Protein AF-A0A1M3LT34-F1 (afdb_monomer_lite)

Structure (mmCIF, N/CA/C/O backbone):
data_AF-A0A1M3LT34-F1
#
_entry.id   AF-A0A1M3LT34-F1
#
loop_
_atom_site.group_PDB
_atom_site.id
_atom_site.type_symbol
_atom_site.label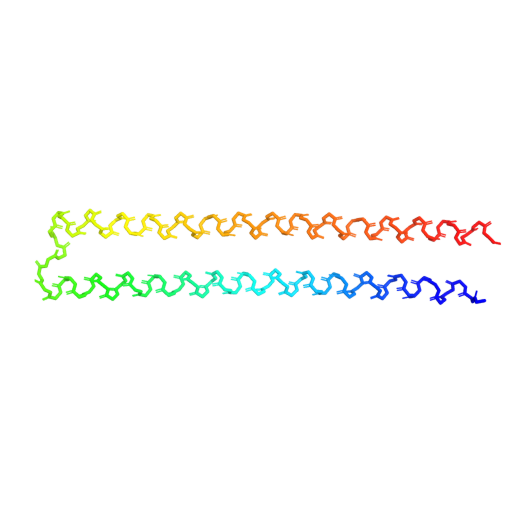_atom_id
_atom_site.label_alt_id
_atom_site.label_comp_id
_atom_site.label_asym_id
_atom_site.label_entity_id
_atom_site.label_seq_id
_atom_site.pdbx_PDB_ins_code
_atom_site.Cartn_x
_atom_site.Cartn_y
_atom_site.Cartn_z
_atom_site.occupancy
_atom_site.B_iso_or_equiv
_atom_site.auth_seq_id
_atom_site.auth_comp_id
_atom_site.auth_asym_id
_atom_site.auth_atom_id
_atom_site.pdbx_PDB_model_num
ATOM 1 N N . MET A 1 1 ? 30.121 -14.281 -30.689 1.00 49.56 1 MET A N 1
ATOM 2 C CA . MET A 1 1 ? 28.805 -14.198 -30.025 1.00 49.56 1 MET A CA 1
ATOM 3 C C . MET A 1 1 ? 28.111 -13.001 -30.629 1.00 49.56 1 MET A C 1
ATOM 5 O O . MET A 1 1 ? 28.736 -11.958 -30.667 1.00 49.56 1 MET A O 1
ATOM 9 N N . THR A 1 2 ? 26.933 -13.189 -31.213 1.00 56.34 2 THR A N 1
ATOM 10 C CA . THR A 1 2 ? 26.205 -12.152 -31.957 1.00 56.34 2 THR A CA 1
ATOM 11 C C . THR A 1 2 ? 25.593 -11.129 -31.007 1.00 56.34 2 THR A C 1
ATOM 13 O O . THR A 1 2 ? 25.025 -11.510 -29.986 1.00 56.34 2 THR A O 1
ATOM 16 N N . ASP A 1 3 ? 25.692 -9.856 -31.366 1.00 60.56 3 ASP A N 1
ATOM 17 C CA . ASP A 1 3 ? 25.226 -8.701 -30.591 1.00 60.56 3 ASP A CA 1
ATOM 18 C C . ASP A 1 3 ? 23.726 -8.719 -30.248 1.00 60.56 3 ASP A C 1
ATOM 20 O O . ASP A 1 3 ? 23.302 -8.218 -29.208 1.00 60.56 3 ASP A O 1
ATOM 24 N N . ASP A 1 4 ? 22.919 -9.408 -31.055 1.00 62.44 4 ASP A N 1
ATOM 25 C CA . ASP A 1 4 ? 21.504 -9.644 -30.750 1.00 62.44 4 ASP A CA 1
ATOM 26 C C . ASP A 1 4 ? 21.308 -10.500 -29.487 1.00 62.44 4 ASP A C 1
ATOM 28 O O . ASP A 1 4 ? 20.341 -10.321 -28.748 1.00 62.44 4 ASP A O 1
ATOM 32 N N . ALA A 1 5 ? 22.236 -11.418 -29.193 1.00 69.44 5 ALA A N 1
ATOM 33 C CA . ALA A 1 5 ? 22.154 -12.268 -28.007 1.00 69.44 5 ALA A CA 1
ATOM 34 C C . ALA A 1 5 ? 22.509 -11.504 -26.722 1.00 69.44 5 ALA A C 1
ATOM 36 O O . ALA A 1 5 ? 22.018 -11.858 -25.650 1.00 69.44 5 ALA A O 1
ATOM 37 N N . SER A 1 6 ? 23.344 -10.462 -26.809 1.00 82.12 6 SER A N 1
ATOM 38 C CA . SER A 1 6 ? 23.704 -9.627 -25.659 1.00 82.12 6 SER A CA 1
ATOM 39 C C . SER A 1 6 ? 22.633 -8.576 -25.357 1.00 82.12 6 SER A C 1
ATOM 41 O O . SER A 1 6 ? 22.320 -8.381 -24.183 1.00 82.12 6 SER A O 1
ATOM 43 N N . LEU A 1 7 ? 21.994 -7.985 -26.378 1.00 86.44 7 LEU A N 1
ATOM 44 C CA . LEU A 1 7 ? 20.837 -7.101 -26.183 1.00 86.44 7 LEU A CA 1
ATOM 45 C C . LEU A 1 7 ? 19.633 -7.859 -25.607 1.00 86.44 7 LEU A C 1
ATOM 47 O O . LEU A 1 7 ? 19.062 -7.429 -24.608 1.00 86.44 7 LEU A O 1
ATOM 51 N N . ALA A 1 8 ? 19.291 -9.019 -26.175 1.00 87.06 8 ALA A N 1
ATOM 52 C CA . ALA A 1 8 ? 18.181 -9.830 -25.674 1.00 87.06 8 ALA A CA 1
ATOM 53 C C . ALA A 1 8 ? 18.401 -10.283 -24.219 1.00 87.06 8 ALA A C 1
ATOM 55 O O . ALA A 1 8 ? 17.455 -10.367 -23.438 1.00 87.06 8 ALA A O 1
ATOM 56 N N . HIS A 1 9 ? 19.652 -10.553 -23.830 1.00 88.94 9 HIS A N 1
ATOM 57 C CA . HIS A 1 9 ? 19.984 -10.891 -22.448 1.00 88.94 9 HIS A CA 1
ATOM 58 C C . HIS A 1 9 ? 19.820 -9.696 -21.497 1.00 88.94 9 HIS A C 1
ATOM 60 O O . HIS A 1 9 ? 19.313 -9.865 -20.387 1.00 88.94 9 HIS A O 1
ATOM 66 N N . LEU A 1 10 ? 20.215 -8.495 -21.935 1.00 88.75 10 LEU A N 1
ATOM 67 C CA . LEU A 1 10 ? 20.009 -7.261 -21.180 1.00 88.75 10 LEU A CA 1
ATOM 68 C C . LEU A 1 10 ? 18.515 -6.995 -20.952 1.00 88.75 10 LEU A C 1
ATOM 70 O O . LEU A 1 10 ? 18.105 -6.807 -19.808 1.00 88.75 10 LEU A O 1
ATOM 74 N N . GLU A 1 11 ? 17.708 -7.036 -22.013 1.00 91.12 11 GLU A N 1
ATOM 75 C CA . GLU A 1 11 ? 16.261 -6.799 -21.937 1.00 91.12 11 GLU A CA 1
ATOM 76 C C . GLU A 1 11 ? 15.574 -7.845 -21.042 1.00 91.12 11 GLU A C 1
ATOM 78 O O . GLU A 1 11 ? 14.825 -7.485 -20.138 1.00 91.12 11 GLU A O 1
ATOM 83 N N . ALA A 1 12 ? 15.920 -9.130 -21.178 1.00 92.50 12 ALA A N 1
ATOM 84 C CA . ALA A 1 12 ? 15.361 -10.189 -20.334 1.00 92.50 12 ALA A CA 1
ATOM 85 C C . ALA A 1 12 ? 15.690 -10.016 -18.836 1.00 92.50 12 ALA A C 1
ATOM 87 O O . ALA A 1 12 ? 14.849 -10.297 -17.972 1.00 92.50 12 ALA A O 1
ATOM 88 N N . ARG A 1 13 ? 16.904 -9.545 -18.507 1.00 92.50 13 ARG A N 1
ATOM 89 C CA . ARG A 1 13 ? 17.284 -9.213 -17.123 1.00 92.50 13 ARG A CA 1
ATOM 90 C C . ARG A 1 13 ? 16.435 -8.056 -16.599 1.00 92.50 13 ARG A C 1
ATOM 92 O O . ARG A 1 13 ? 15.846 -8.173 -15.526 1.00 92.50 13 ARG A O 1
ATOM 99 N N . GLN A 1 14 ? 16.349 -6.972 -17.368 1.00 92.88 14 GLN A N 1
ATOM 100 C CA . GLN A 1 14 ? 15.591 -5.776 -17.002 1.00 92.88 14 GLN A CA 1
ATOM 101 C C . GLN A 1 14 ? 14.096 -6.077 -16.821 1.00 92.88 14 GLN A C 1
ATOM 103 O O . GLN A 1 14 ? 13.488 -5.585 -15.870 1.00 92.88 14 GLN A O 1
ATOM 108 N N . ASP A 1 15 ? 13.513 -6.917 -17.677 1.00 93.94 15 ASP A N 1
ATOM 109 C CA . ASP A 1 15 ? 12.119 -7.356 -17.572 1.00 93.94 15 ASP A CA 1
ATOM 110 C C . ASP A 1 15 ? 11.874 -8.176 -16.306 1.00 93.94 15 ASP A C 1
ATOM 112 O O . ASP A 1 15 ? 10.877 -7.968 -15.613 1.00 93.94 15 ASP A O 1
ATOM 116 N N . THR A 1 16 ? 12.804 -9.068 -15.957 1.00 94.12 16 THR A N 1
ATOM 117 C CA . THR A 1 16 ? 12.714 -9.864 -14.726 1.00 94.12 16 THR A CA 1
ATOM 118 C C . THR A 1 16 ? 12.764 -8.971 -13.485 1.00 94.12 16 THR A C 1
ATOM 120 O O . THR A 1 16 ? 11.943 -9.124 -12.580 1.00 94.12 16 THR A O 1
ATOM 123 N N . GLU A 1 17 ? 13.687 -8.008 -13.448 1.00 91.88 17 GLU A N 1
ATOM 124 C CA . GLU A 1 17 ? 13.823 -7.053 -12.341 1.00 91.88 17 GLU A CA 1
ATOM 125 C C . GLU A 1 17 ? 12.587 -6.152 -12.208 1.00 91.88 17 GLU A C 1
ATOM 127 O O . GLU A 1 17 ? 12.070 -5.964 -11.103 1.00 91.88 17 GLU A O 1
ATOM 132 N N . ARG A 1 18 ? 12.055 -5.654 -13.333 1.00 93.38 18 ARG A N 1
ATOM 133 C CA . ARG A 1 18 ? 10.820 -4.857 -13.357 1.00 93.38 18 ARG A CA 1
ATOM 134 C C . ARG A 1 18 ? 9.619 -5.672 -12.875 1.00 93.38 18 ARG A C 1
ATOM 136 O O . ARG A 1 18 ? 8.842 -5.186 -12.054 1.00 93.38 18 ARG A O 1
ATOM 143 N N . ALA A 1 19 ? 9.474 -6.909 -13.347 1.00 94.38 19 ALA A N 1
ATOM 144 C CA . ALA A 1 19 ? 8.390 -7.793 -12.935 1.00 94.38 19 ALA A CA 1
ATOM 145 C C . ALA A 1 19 ? 8.458 -8.118 -11.436 1.00 94.38 19 ALA A C 1
ATOM 147 O O . ALA A 1 19 ? 7.430 -8.129 -10.759 1.00 94.38 19 ALA A O 1
ATOM 148 N N . ASP A 1 20 ? 9.653 -8.351 -10.891 1.00 92.81 20 ASP A N 1
ATOM 149 C CA . ASP A 1 20 ? 9.808 -8.621 -9.464 1.00 92.81 20 ASP A CA 1
ATOM 150 C C . ASP A 1 20 ? 9.463 -7.403 -8.601 1.00 92.81 20 ASP A C 1
ATOM 152 O O . ASP A 1 20 ? 8.650 -7.507 -7.681 1.00 92.81 20 ASP A O 1
ATOM 156 N N . ALA A 1 21 ? 9.998 -6.230 -8.947 1.00 92.12 21 ALA A N 1
ATOM 157 C CA . ALA A 1 21 ? 9.689 -4.987 -8.247 1.00 92.12 21 ALA A CA 1
ATOM 158 C C . ALA A 1 21 ? 8.187 -4.660 -8.298 1.00 92.12 21 ALA A C 1
ATOM 160 O O . ALA A 1 21 ? 7.593 -4.308 -7.277 1.00 92.12 21 ALA A O 1
ATOM 161 N N . ARG A 1 22 ? 7.546 -4.866 -9.456 1.00 94.06 22 ARG A N 1
ATOM 162 C CA . ARG A 1 22 ? 6.103 -4.677 -9.624 1.00 94.06 22 ARG A CA 1
ATOM 163 C C . ARG A 1 22 ? 5.290 -5.603 -8.719 1.00 94.06 22 ARG A C 1
ATOM 165 O O . ARG A 1 22 ? 4.405 -5.124 -8.018 1.00 94.06 22 ARG A O 1
ATOM 172 N N . ARG A 1 23 ? 5.621 -6.898 -8.673 1.00 94.94 23 ARG A N 1
ATOM 173 C CA . ARG A 1 23 ? 4.941 -7.862 -7.786 1.00 94.94 23 ARG A CA 1
ATOM 174 C C . ARG A 1 23 ? 5.076 -7.487 -6.314 1.00 94.94 23 ARG A C 1
ATOM 176 O O . ARG A 1 23 ? 4.136 -7.664 -5.547 1.00 94.94 23 ARG A O 1
ATOM 183 N N . ARG A 1 24 ? 6.241 -6.980 -5.904 1.00 90.88 24 ARG A N 1
ATOM 184 C CA . ARG A 1 24 ? 6.482 -6.554 -4.517 1.00 90.88 24 ARG A CA 1
ATOM 185 C C . ARG 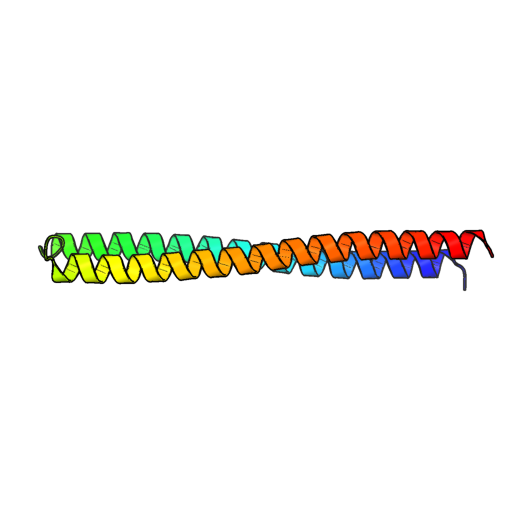A 1 24 ? 5.649 -5.326 -4.146 1.00 90.88 24 ARG A C 1
ATOM 187 O O . ARG A 1 24 ? 5.123 -5.292 -3.037 1.00 90.88 24 ARG A O 1
ATOM 194 N N . LEU A 1 25 ? 5.499 -4.369 -5.064 1.00 95.06 25 LEU A N 1
ATOM 195 C CA . LEU A 1 25 ? 4.602 -3.221 -4.894 1.00 95.06 25 LEU A CA 1
ATOM 196 C C . LEU A 1 25 ? 3.144 -3.665 -4.756 1.00 95.06 25 LEU A C 1
ATOM 198 O O . LEU A 1 25 ? 2.502 -3.326 -3.768 1.00 95.06 25 LEU A O 1
ATOM 202 N N . GLU A 1 26 ? 2.660 -4.496 -5.680 1.00 95.69 26 GLU A N 1
ATOM 203 C CA . GLU A 1 26 ? 1.281 -5.004 -5.658 1.00 95.69 26 GLU A CA 1
ATOM 204 C C . GLU A 1 26 ? 0.982 -5.779 -4.365 1.00 95.69 26 GLU A C 1
ATOM 206 O O . GLU A 1 26 ? -0.046 -5.561 -3.725 1.00 95.69 26 GLU A O 1
ATOM 211 N N . ALA A 1 27 ? 1.916 -6.623 -3.917 1.00 94.50 27 ALA A N 1
ATOM 212 C CA . ALA A 1 27 ? 1.786 -7.336 -2.650 1.00 94.50 27 ALA A CA 1
ATOM 213 C C . ALA A 1 27 ? 1.738 -6.383 -1.441 1.00 94.50 27 ALA A C 1
ATOM 215 O O . ALA A 1 27 ? 0.973 -6.612 -0.504 1.00 94.50 27 ALA A O 1
ATOM 216 N N . ALA A 1 28 ? 2.537 -5.313 -1.439 1.00 94.19 28 ALA A N 1
ATOM 217 C CA . ALA A 1 28 ? 2.527 -4.325 -0.362 1.00 94.19 28 ALA A CA 1
ATOM 218 C C . ALA A 1 28 ? 1.205 -3.541 -0.313 1.00 94.19 28 ALA A C 1
ATOM 220 O O . ALA A 1 28 ? 0.648 -3.340 0.769 1.00 94.19 28 ALA A O 1
ATOM 221 N N . GLU A 1 29 ? 0.679 -3.138 -1.471 1.00 96.25 29 GLU A N 1
ATOM 222 C CA . GLU A 1 29 ? -0.620 -2.471 -1.591 1.00 96.25 29 GLU A CA 1
ATOM 223 C C . GLU A 1 29 ? -1.763 -3.369 -1.116 1.00 96.25 29 GLU A C 1
ATOM 225 O O . GLU A 1 29 ? -2.621 -2.930 -0.344 1.00 96.25 29 GLU A O 1
ATOM 230 N N . GLU A 1 30 ? -1.752 -4.640 -1.524 1.00 96.88 30 GLU A N 1
ATOM 231 C CA . GLU A 1 30 ? -2.755 -5.615 -1.108 1.00 96.88 30 GLU A CA 1
ATOM 232 C C . GLU A 1 30 ? -2.728 -5.824 0.411 1.00 96.88 30 GLU A C 1
ATOM 234 O O . GLU A 1 30 ? -3.769 -5.748 1.068 1.00 96.88 30 GLU A O 1
ATOM 239 N N . LEU A 1 31 ? -1.543 -6.021 0.995 1.00 94.81 31 LEU A N 1
ATOM 240 C CA . LEU A 1 31 ? -1.390 -6.176 2.442 1.00 94.81 31 LEU A CA 1
ATOM 241 C C . LEU A 1 31 ? -1.878 -4.939 3.204 1.00 94.81 31 LEU A C 1
ATOM 243 O O . LEU A 1 31 ? -2.542 -5.077 4.233 1.00 94.81 31 LEU A O 1
ATOM 247 N N . LEU A 1 32 ? -1.603 -3.733 2.700 1.00 96.31 32 LEU A N 1
ATOM 248 C CA . LEU A 1 32 ? -2.085 -2.501 3.318 1.00 96.31 32 LEU A CA 1
ATOM 249 C C . LEU A 1 32 ? -3.615 -2.384 3.242 1.00 96.31 32 LEU A C 1
ATOM 251 O O . LEU A 1 32 ? -4.254 -2.000 4.225 1.00 96.31 32 LEU A O 1
ATOM 255 N N . ALA A 1 33 ? -4.213 -2.744 2.105 1.00 95.69 33 ALA A N 1
ATOM 256 C CA . ALA A 1 33 ? -5.663 -2.766 1.940 1.00 95.69 33 ALA A CA 1
ATOM 257 C C . ALA A 1 33 ? -6.328 -3.775 2.892 1.00 95.69 33 ALA A C 1
ATOM 259 O O . ALA A 1 33 ? -7.319 -3.448 3.555 1.00 95.69 33 ALA A O 1
ATOM 260 N N . GLN A 1 34 ? -5.751 -4.973 3.021 1.00 96.12 34 GLN A N 1
ATOM 261 C CA . GLN A 1 34 ? -6.206 -5.994 3.964 1.00 96.12 34 GLN A CA 1
ATOM 262 C C . GLN A 1 34 ? -6.092 -5.510 5.414 1.00 96.12 34 GLN A C 1
ATOM 264 O O . GLN A 1 34 ? -7.058 -5.618 6.171 1.00 96.12 34 GLN A O 1
ATOM 269 N N . TYR A 1 35 ? -4.950 -4.930 5.792 1.00 93.81 35 TYR A N 1
ATOM 270 C CA . TYR A 1 35 ? -4.733 -4.371 7.126 1.00 93.81 35 TYR A CA 1
ATOM 271 C C . TYR A 1 35 ? -5.767 -3.293 7.461 1.00 93.81 35 TYR A C 1
ATOM 273 O O . TYR A 1 35 ? -6.402 -3.354 8.513 1.00 93.81 35 TYR A O 1
ATOM 281 N N . ARG A 1 36 ? -6.008 -2.348 6.544 1.00 95.06 36 ARG A N 1
ATOM 282 C CA . ARG A 1 36 ? -7.026 -1.306 6.723 1.00 95.06 36 ARG A CA 1
ATOM 283 C C . ARG A 1 36 ? -8.411 -1.908 6.954 1.00 95.06 36 ARG A C 1
ATOM 285 O O . ARG A 1 36 ? -9.071 -1.552 7.924 1.00 95.06 36 ARG A O 1
ATOM 292 N N . SER A 1 37 ? -8.817 -2.867 6.120 1.00 96.69 37 SER A N 1
ATOM 293 C CA . SER A 1 37 ? -10.111 -3.541 6.268 1.00 96.69 37 SER A CA 1
ATOM 294 C C . SER A 1 37 ? -10.250 -4.269 7.612 1.00 96.69 37 SER A C 1
ATOM 296 O O . SER A 1 37 ? -11.320 -4.240 8.222 1.00 96.69 37 SER A O 1
ATOM 298 N N . GLN A 1 38 ? -9.180 -4.907 8.094 1.00 95.69 38 GLN A N 1
ATOM 299 C CA . GLN A 1 38 ? -9.176 -5.569 9.400 1.00 95.69 38 GLN A CA 1
ATOM 300 C C . GLN A 1 38 ? -9.301 -4.565 10.548 1.00 95.69 38 GLN A C 1
ATOM 302 O O 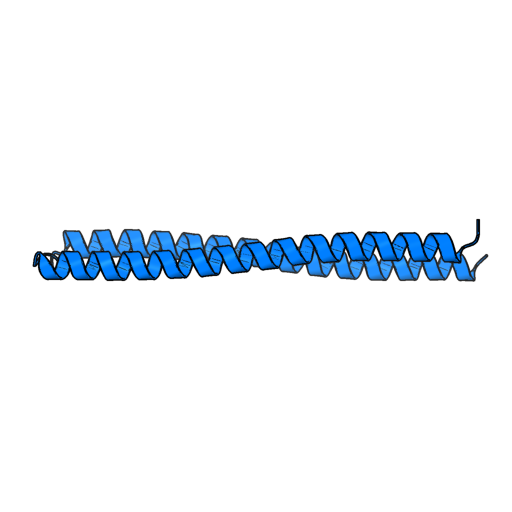. GLN A 1 38 ? -10.077 -4.802 11.471 1.00 95.69 38 GLN A O 1
ATOM 307 N N . ILE A 1 39 ? -8.577 -3.446 10.487 1.00 94.94 39 ILE A N 1
ATOM 308 C CA . ILE A 1 39 ? -8.652 -2.388 11.499 1.00 94.94 39 ILE A CA 1
ATOM 309 C C . ILE A 1 39 ? -10.051 -1.777 11.556 1.00 94.94 39 ILE A C 1
ATOM 311 O O . ILE A 1 39 ? -10.588 -1.633 12.653 1.00 94.94 39 ILE A O 1
ATOM 315 N N . ASP A 1 40 ? -10.656 -1.474 10.408 1.00 94.12 40 ASP A N 1
ATOM 316 C CA . ASP A 1 40 ? -12.013 -0.923 10.345 1.00 94.12 40 ASP A CA 1
ATOM 317 C C . ASP A 1 40 ? -13.025 -1.896 10.973 1.00 94.12 40 ASP A C 1
ATOM 319 O O . ASP A 1 40 ? -13.817 -1.509 11.831 1.00 94.12 40 ASP A O 1
ATOM 323 N N . ARG A 1 41 ? -12.917 -3.196 10.663 1.00 96.31 41 ARG A N 1
ATOM 324 C CA . ARG A 1 41 ? -13.762 -4.230 11.281 1.00 96.31 41 ARG A CA 1
ATOM 325 C C . ARG A 1 41 ? -13.575 -4.312 12.796 1.00 96.31 41 ARG A C 1
ATOM 327 O O . ARG A 1 41 ? -14.556 -4.359 13.529 1.00 96.31 41 ARG A O 1
ATOM 334 N N . ILE A 1 42 ? -12.329 -4.322 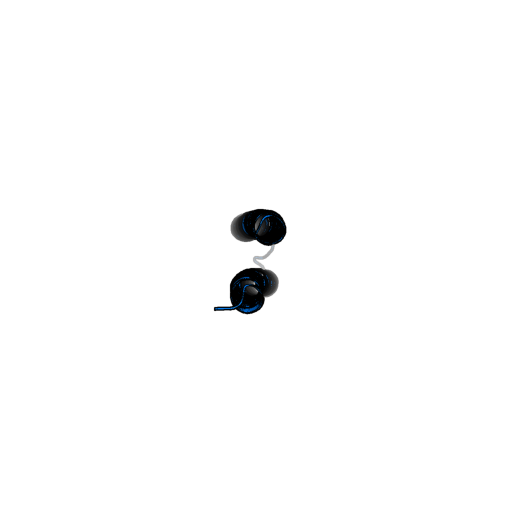13.273 1.00 93.69 42 ILE A N 1
ATOM 335 C CA . ILE A 1 42 ? -12.027 -4.383 14.710 1.00 93.69 42 ILE A CA 1
ATOM 336 C C . ILE A 1 42 ? -12.590 -3.153 15.431 1.00 93.69 42 ILE A C 1
ATOM 338 O O . ILE A 1 42 ? -13.136 -3.287 16.527 1.00 93.69 42 ILE A O 1
ATOM 342 N N . ARG A 1 43 ? -12.478 -1.962 14.829 1.00 93.69 43 ARG A N 1
ATOM 343 C CA . ARG A 1 43 ? -13.053 -0.723 15.371 1.00 93.69 43 ARG A CA 1
ATOM 344 C C . ARG A 1 43 ? -14.565 -0.836 15.520 1.00 93.69 43 ARG A C 1
ATOM 346 O O . ARG A 1 43 ? -15.079 -0.552 16.602 1.00 93.69 43 ARG A O 1
ATOM 353 N N . ASP A 1 44 ? -15.246 -1.285 14.472 1.00 94.88 44 ASP A N 1
ATOM 354 C CA . ASP A 1 44 ? -16.699 -1.449 14.473 1.00 94.88 44 ASP A CA 1
ATOM 355 C C . ASP A 1 44 ? -17.150 -2.476 15.518 1.00 94.88 44 ASP A C 1
ATOM 357 O O . ASP A 1 44 ? -18.039 -2.189 16.325 1.00 94.88 44 ASP A O 1
ATOM 361 N N . ASP A 1 45 ? -16.504 -3.643 15.564 1.00 95.31 45 ASP A N 1
ATOM 362 C CA . ASP A 1 45 ? -16.823 -4.712 16.516 1.00 95.31 45 ASP A CA 1
ATOM 363 C C . ASP A 1 45 ? -16.621 -4.253 17.965 1.00 95.31 45 ASP A C 1
ATOM 365 O O . ASP A 1 45 ? -17.467 -4.492 18.834 1.00 95.31 45 ASP A O 1
ATOM 369 N N . PHE A 1 46 ? -15.517 -3.554 18.234 1.00 93.25 46 PHE A N 1
ATOM 370 C CA . PHE A 1 46 ? -15.206 -3.055 19.568 1.00 93.25 46 PHE A CA 1
ATOM 371 C C . PHE A 1 46 ? -16.172 -1.948 20.002 1.00 93.25 46 PHE A C 1
ATOM 373 O O . PHE A 1 46 ? -16.661 -1.965 21.134 1.00 93.25 46 PHE A O 1
ATOM 380 N N . HIS A 1 47 ? -16.515 -1.027 19.098 1.00 92.56 47 HIS A N 1
ATOM 381 C CA . HIS A 1 47 ? -17.515 0.004 19.360 1.00 92.56 47 HIS A CA 1
ATOM 382 C C . HIS A 1 47 ? -18.901 -0.604 19.624 1.00 92.56 47 HIS A C 1
ATOM 384 O O . HIS A 1 47 ? -19.567 -0.242 20.596 1.00 92.56 47 HIS A O 1
ATOM 390 N N . GLN A 1 48 ? -19.331 -1.580 18.817 1.00 95.31 48 GLN A N 1
ATOM 391 C CA . GLN A 1 48 ? -20.585 -2.303 19.049 1.00 95.31 48 GLN A CA 1
ATOM 392 C C . GLN A 1 48 ? -20.587 -3.035 20.393 1.00 95.31 48 GLN A C 1
ATOM 394 O O . GLN A 1 48 ? -21.599 -3.033 21.097 1.00 95.31 48 GLN A O 1
ATOM 399 N N . HIS A 1 49 ? -19.469 -3.661 20.764 1.00 95.19 49 HIS A N 1
ATOM 400 C CA . HIS A 1 49 ? -19.337 -4.319 22.057 1.00 95.19 49 HIS A CA 1
ATOM 401 C C . HIS A 1 49 ? -19.482 -3.315 23.208 1.00 95.19 49 HIS A C 1
ATOM 403 O O . HIS A 1 49 ? -20.275 -3.543 24.120 1.00 95.19 49 HIS A O 1
ATOM 409 N N . ALA A 1 50 ? -18.795 -2.175 23.132 1.00 93.69 50 ALA A N 1
ATOM 410 C CA . ALA A 1 50 ? -18.886 -1.111 24.128 1.00 93.69 50 ALA A CA 1
ATOM 411 C C . ALA A 1 50 ? -20.302 -0.532 24.255 1.00 93.69 50 ALA A C 1
ATOM 413 O O . ALA A 1 50 ? -20.777 -0.304 25.368 1.00 93.69 50 ALA A O 1
ATOM 414 N N . ALA A 1 51 ? -21.007 -0.361 23.133 1.00 94.88 51 ALA A N 1
ATOM 415 C CA . ALA A 1 51 ? -22.396 0.087 23.125 1.00 94.88 51 ALA A CA 1
ATOM 416 C C . ALA A 1 51 ? -23.323 -0.913 23.837 1.00 94.88 51 ALA A C 1
ATOM 418 O O . ALA A 1 51 ? -24.151 -0.513 24.652 1.00 94.88 51 ALA A O 1
ATOM 419 N N . ARG A 1 52 ? -23.147 -2.223 23.606 1.00 96.81 52 ARG A N 1
ATOM 420 C CA . ARG A 1 52 ? -23.913 -3.274 24.309 1.00 96.81 52 ARG A CA 1
ATOM 421 C C . ARG A 1 52 ? -23.640 -3.306 25.813 1.00 96.81 52 ARG A C 1
ATOM 423 O O . ARG A 1 52 ? -24.535 -3.653 26.574 1.00 96.81 52 ARG A O 1
ATOM 430 N N . GLN A 1 53 ? -22.428 -2.947 26.230 1.00 95.88 53 GLN A N 1
ATOM 431 C CA . GLN A 1 53 ? -22.046 -2.839 27.642 1.00 95.88 53 GLN A CA 1
ATOM 432 C C . GLN A 1 53 ? -22.445 -1.493 28.273 1.00 95.88 53 GLN A C 1
ATOM 434 O O . GLN A 1 53 ? -22.231 -1.291 29.464 1.00 95.88 53 GLN A O 1
ATOM 439 N N . GLY A 1 54 ? -23.014 -0.563 27.496 1.00 95.00 54 GLY A N 1
ATOM 440 C CA . GLY A 1 54 ? -23.419 0.759 27.978 1.00 95.00 54 GLY A CA 1
ATOM 441 C C . GLY A 1 54 ? -22.254 1.703 28.292 1.00 95.00 54 GLY A C 1
ATOM 442 O O . GLY A 1 54 ? -22.454 2.694 28.986 1.00 95.00 54 GLY A O 1
ATOM 443 N N . VAL A 1 55 ? -21.046 1.413 27.795 1.00 95.38 55 VAL A N 1
ATOM 444 C CA . VAL A 1 55 ? -19.830 2.208 28.058 1.00 95.38 55 VAL A CA 1
ATOM 445 C C . VAL A 1 55 ? -19.363 3.016 26.846 1.00 95.38 55 VAL A C 1
ATOM 447 O O . VAL A 1 55 ? -18.349 3.698 26.924 1.00 95.38 55 VAL A O 1
ATOM 450 N N . SER A 1 56 ? -20.084 2.980 25.720 1.00 92.12 56 SER A N 1
ATOM 451 C CA . SER A 1 56 ? -19.699 3.717 24.502 1.00 92.12 56 SER A CA 1
ATOM 452 C C . SER A 1 56 ? -19.638 5.235 24.698 1.00 92.12 56 SER A C 1
ATOM 454 O O . SER A 1 56 ? -18.836 5.904 24.053 1.00 92.12 56 SER A O 1
ATOM 456 N N . GLU A 1 57 ? -20.456 5.776 25.604 1.00 92.94 57 GLU A N 1
ATOM 457 C CA . GLU A 1 57 ? -20.466 7.204 25.948 1.00 92.94 57 GLU A CA 1
ATOM 458 C C . GLU A 1 57 ? -19.507 7.560 27.091 1.00 92.94 57 GLU A C 1
ATOM 460 O O . GLU A 1 57 ? -19.356 8.739 27.417 1.00 92.94 57 GLU A O 1
ATOM 465 N N . ASP A 1 58 ? -18.839 6.572 27.696 1.00 95.69 58 ASP A N 1
ATOM 466 C CA . ASP A 1 58 ? -17.858 6.834 28.744 1.00 95.69 58 ASP A CA 1
ATOM 467 C C . ASP A 1 58 ? -16.684 7.658 28.171 1.00 95.69 58 ASP A C 1
ATOM 469 O O . ASP A 1 58 ? -16.076 7.266 27.166 1.00 95.69 58 ASP A O 1
ATOM 473 N N . PRO A 1 59 ? -16.319 8.803 28.780 1.00 94.62 59 PRO A N 1
ATOM 474 C CA . PRO A 1 59 ? -15.224 9.635 28.280 1.00 94.62 59 PRO A CA 1
ATOM 475 C C . PRO A 1 59 ? -13.870 8.907 28.239 1.00 94.62 59 PRO A C 1
ATOM 477 O O . PRO A 1 59 ? -13.046 9.157 27.351 1.00 94.62 59 PRO A O 1
ATOM 480 N N . GLY A 1 60 ? -13.630 7.991 29.182 1.00 93.44 60 GLY A N 1
ATOM 481 C CA . GLY A 1 60 ? -12.436 7.152 29.221 1.00 93.44 60 GLY A CA 1
ATOM 482 C C . GLY A 1 60 ? -12.392 6.191 28.037 1.00 93.44 60 GLY A C 1
ATOM 483 O O . GLY A 1 60 ? -11.379 6.127 27.336 1.00 93.44 60 GLY A O 1
ATOM 484 N N . PHE A 1 61 ? -13.512 5.524 27.751 1.00 93.25 61 PHE A N 1
ATOM 485 C CA . PHE A 1 61 ? -13.663 4.694 26.558 1.00 93.25 61 PHE A CA 1
ATOM 486 C C . PHE A 1 61 ? -13.434 5.500 25.276 1.00 93.25 61 PHE A C 1
ATOM 488 O O . PHE A 1 61 ? -12.570 5.139 24.477 1.00 93.25 61 PHE A O 1
ATOM 495 N N . ARG A 1 62 ? -14.146 6.621 25.093 1.00 93.88 62 ARG A N 1
ATOM 496 C CA . ARG A 1 62 ? -14.054 7.446 23.876 1.00 93.88 62 ARG A CA 1
ATOM 497 C C . ARG A 1 62 ? -12.631 7.933 23.617 1.00 93.88 62 ARG A C 1
ATOM 499 O O . ARG A 1 62 ? -12.135 7.806 22.502 1.00 93.88 62 ARG A O 1
ATOM 506 N N . SER A 1 63 ? -11.952 8.434 24.648 1.00 94.81 63 SER A N 1
ATOM 507 C CA . SER A 1 63 ? -10.567 8.910 24.529 1.00 94.81 63 SER A CA 1
ATOM 508 C C . SER A 1 63 ? -9.560 7.782 24.277 1.00 94.81 63 SER A C 1
ATOM 510 O O . SER A 1 63 ? -8.566 7.979 23.577 1.00 94.81 63 SER A O 1
ATOM 512 N N . GLY A 1 64 ? -9.779 6.592 24.844 1.00 93.69 64 GLY A N 1
ATOM 513 C CA . GLY A 1 64 ? -8.965 5.409 24.565 1.00 93.69 64 GLY A CA 1
ATOM 514 C C . GLY A 1 64 ? -9.151 4.919 23.130 1.00 93.69 64 GLY A C 1
ATOM 515 O O . GLY A 1 64 ? -8.175 4.727 22.407 1.00 93.69 64 GLY A O 1
ATOM 516 N N . PHE A 1 65 ? -10.404 4.787 22.700 1.00 93.62 65 PHE A N 1
ATOM 517 C CA . PHE A 1 65 ? -10.768 4.347 21.358 1.00 93.62 65 PHE A CA 1
ATOM 518 C C . PHE A 1 65 ? -10.271 5.309 20.274 1.00 93.62 65 PHE A C 1
ATOM 520 O O . PHE A 1 65 ? -9.723 4.872 19.261 1.00 93.62 65 PHE A O 1
ATOM 527 N N . GLN A 1 66 ? -10.384 6.617 20.517 1.00 93.94 66 GLN A N 1
ATOM 528 C CA . GLN A 1 66 ? -9.835 7.642 19.635 1.00 93.94 66 GLN A CA 1
ATOM 529 C C . GLN A 1 66 ? -8.314 7.505 19.498 1.00 93.94 66 GLN A C 1
ATOM 531 O O . GLN A 1 66 ? -7.822 7.439 18.377 1.00 93.94 66 GLN A O 1
ATOM 536 N N . ARG A 1 67 ? -7.571 7.366 20.605 1.00 94.81 67 ARG A N 1
ATOM 537 C CA . ARG A 1 67 ? -6.105 7.199 20.562 1.00 94.81 67 ARG A CA 1
ATOM 538 C C . ARG A 1 67 ? -5.669 5.973 19.764 1.00 94.81 67 ARG A C 1
ATOM 540 O O . ARG A 1 67 ? -4.733 6.052 18.975 1.00 94.81 67 ARG A O 1
ATOM 547 N N . VAL A 1 68 ? -6.341 4.837 19.953 1.00 92.25 68 VAL A N 1
ATOM 548 C CA . VAL A 1 68 ? -6.045 3.614 19.187 1.00 92.25 68 VAL A CA 1
ATOM 549 C C . VAL A 1 68 ? -6.366 3.810 17.704 1.00 92.25 68 VAL A C 1
ATOM 551 O O . VAL A 1 68 ? -5.622 3.343 16.841 1.00 92.25 68 VAL A O 1
ATOM 554 N N . SER A 1 69 ? -7.445 4.531 17.398 1.00 93.12 69 SER A N 1
ATOM 555 C CA . SER A 1 69 ? -7.822 4.840 16.021 1.00 93.12 69 SER A CA 1
ATOM 556 C C . SER A 1 69 ? -6.794 5.754 15.343 1.00 93.12 69 SER A C 1
ATOM 558 O O . SER A 1 69 ? -6.293 5.440 14.264 1.00 93.12 69 SER A O 1
ATOM 560 N N . GLU A 1 70 ? -6.386 6.829 16.006 1.00 95.69 70 GLU A N 1
ATOM 561 C CA . GLU A 1 70 ? -5.348 7.734 15.507 1.00 95.69 70 GLU A CA 1
ATOM 562 C C . GLU A 1 70 ? -4.022 6.996 15.273 1.00 95.69 70 GLU A C 1
ATOM 564 O O . GLU A 1 70 ? -3.404 7.159 14.222 1.00 95.69 70 GLU A O 1
ATOM 569 N N . PHE A 1 71 ? -3.631 6.111 16.196 1.00 95.06 71 PHE A N 1
ATOM 570 C CA . PHE A 1 71 ? -2.432 5.286 16.051 1.00 95.06 71 PHE A CA 1
ATOM 571 C C . PHE A 1 71 ? -2.498 4.362 14.826 1.00 95.06 71 PHE A C 1
ATOM 573 O O . PHE A 1 71 ? -1.546 4.278 14.050 1.00 95.06 71 PHE A O 1
ATOM 580 N N . ALA A 1 72 ? -3.625 3.678 14.605 1.00 93.38 72 ALA A N 1
ATOM 581 C CA . ALA A 1 72 ? -3.763 2.814 13.433 1.00 93.38 72 ALA A CA 1
ATOM 582 C C . ALA A 1 72 ? -3.764 3.624 12.120 1.00 93.38 72 ALA A C 1
ATOM 584 O O . ALA A 1 72 ? -3.173 3.196 11.131 1.00 93.38 72 ALA A O 1
ATOM 585 N N . GLU A 1 73 ? -4.375 4.812 12.110 1.00 95.06 73 GLU A N 1
ATOM 586 C CA . GLU A 1 73 ? -4.352 5.722 10.956 1.00 95.06 73 GLU A CA 1
ATOM 587 C C . GLU A 1 73 ? -2.958 6.274 10.669 1.00 95.06 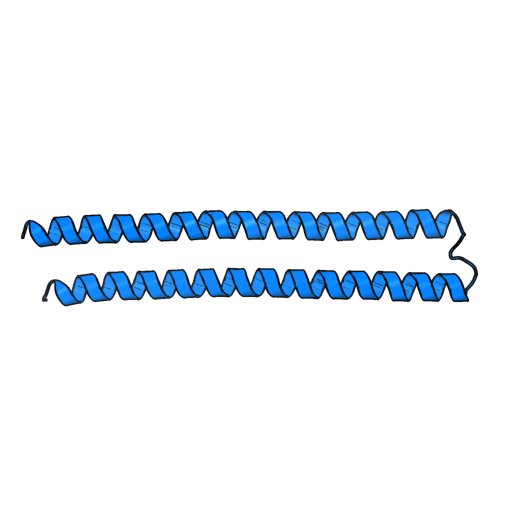73 GLU A C 1
ATOM 589 O O . GLU A 1 73 ? -2.576 6.439 9.510 1.00 95.06 73 GLU A O 1
ATOM 594 N N . GLU A 1 74 ? -2.172 6.563 11.702 1.00 96.56 74 GLU A N 1
ATOM 595 C CA . GLU A 1 74 ? -0.772 6.939 11.549 1.00 96.56 74 GLU A CA 1
ATOM 596 C C . GLU A 1 74 ? 0.054 5.808 10.931 1.00 96.56 74 GLU A C 1
ATOM 598 O O . GLU A 1 74 ? 0.787 6.053 9.971 1.00 96.56 74 GLU A O 1
ATOM 603 N N . ASN A 1 75 ? -0.137 4.566 11.382 1.00 93.81 75 ASN A N 1
ATOM 604 C CA . ASN A 1 75 ? 0.532 3.407 10.790 1.00 93.81 75 ASN A CA 1
ATOM 605 C C . ASN A 1 75 ? 0.151 3.205 9.319 1.00 93.81 75 ASN A C 1
ATOM 607 O O . ASN A 1 75 ? 1.034 2.993 8.489 1.00 93.81 75 ASN A O 1
ATOM 611 N N . ILE A 1 76 ? -1.137 3.333 8.974 1.00 94.81 76 ILE A N 1
ATOM 612 C CA . ILE A 1 76 ? -1.599 3.257 7.579 1.00 94.81 76 ILE A CA 1
ATOM 613 C C . ILE A 1 76 ? -0.927 4.347 6.742 1.00 94.81 76 ILE A C 1
ATOM 615 O O . ILE A 1 76 ? -0.369 4.050 5.690 1.00 94.81 76 ILE A O 1
ATOM 619 N N . ARG A 1 77 ? -0.919 5.599 7.217 1.00 96.00 77 ARG A N 1
ATOM 620 C CA . ARG A 1 77 ? -0.277 6.715 6.503 1.00 96.00 77 ARG A CA 1
ATOM 621 C C . ARG A 1 77 ? 1.224 6.505 6.325 1.00 96.00 77 ARG A C 1
ATOM 623 O O . ARG A 1 77 ? 1.755 6.832 5.265 1.00 96.00 77 ARG A O 1
ATOM 630 N N . SER A 1 78 ? 1.898 5.974 7.342 1.00 95.19 78 SER A N 1
ATOM 631 C CA . SER A 1 78 ? 3.320 5.638 7.280 1.00 95.19 78 SER A CA 1
ATOM 632 C C . SER A 1 78 ? 3.585 4.567 6.219 1.00 95.19 78 SER A C 1
ATOM 634 O O . SER A 1 78 ? 4.412 4.770 5.333 1.00 95.19 78 SER A O 1
ATOM 636 N N . ALA A 1 79 ? 2.806 3.483 6.225 1.00 93.56 79 ALA A N 1
ATOM 637 C CA . ALA A 1 79 ? 2.909 2.422 5.228 1.00 93.56 79 ALA A CA 1
ATOM 638 C C . ALA A 1 79 ? 2.624 2.927 3.803 1.00 93.56 79 ALA A C 1
ATOM 640 O O . ALA A 1 79 ? 3.376 2.615 2.884 1.00 93.56 79 ALA A O 1
ATOM 641 N N . THR A 1 80 ? 1.599 3.768 3.612 1.00 95.69 80 THR A N 1
ATOM 642 C CA . THR A 1 80 ? 1.317 4.403 2.312 1.00 95.69 80 THR A CA 1
ATOM 643 C C . THR A 1 80 ? 2.497 5.237 1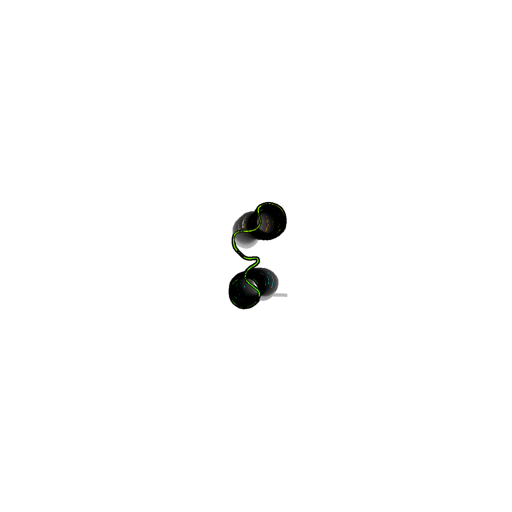.816 1.00 95.69 80 THR A C 1
ATOM 645 O O . THR A 1 80 ? 2.798 5.216 0.625 1.00 95.69 80 THR A O 1
ATOM 648 N N . ARG A 1 81 ? 3.178 5.971 2.706 1.00 96.19 81 ARG A N 1
ATOM 649 C CA . ARG A 1 81 ? 4.355 6.764 2.327 1.00 96.19 81 ARG A CA 1
ATOM 650 C C . ARG A 1 81 ? 5.485 5.872 1.823 1.00 96.19 81 ARG A C 1
ATOM 652 O O . ARG A 1 81 ? 6.028 6.151 0.765 1.00 96.19 81 ARG A O 1
ATOM 659 N N . VAL A 1 82 ? 5.773 4.788 2.539 1.00 93.62 82 VAL A N 1
ATOM 660 C CA . VAL A 1 82 ? 6.811 3.825 2.148 1.00 93.62 82 VAL A CA 1
ATOM 661 C C . VAL A 1 82 ? 6.489 3.169 0.801 1.00 93.62 82 VAL A C 1
ATOM 663 O O . VAL A 1 82 ? 7.364 3.054 -0.048 1.00 93.62 82 VAL A O 1
ATOM 666 N N . ILE A 1 83 ? 5.229 2.784 0.558 1.00 94.75 83 ILE A N 1
ATOM 667 C CA . ILE A 1 83 ? 4.814 2.241 -0.749 1.00 94.75 83 ILE A CA 1
ATOM 668 C C . ILE A 1 83 ? 5.068 3.261 -1.859 1.00 94.75 83 ILE A C 1
ATOM 670 O O . ILE A 1 83 ? 5.657 2.922 -2.880 1.00 94.75 83 ILE A O 1
ATOM 674 N N . ARG A 1 84 ? 4.690 4.523 -1.641 1.00 94.88 84 ARG A N 1
ATOM 675 C CA . ARG A 1 84 ? 4.916 5.592 -2.616 1.00 94.88 84 ARG A CA 1
ATOM 676 C C . ARG A 1 84 ? 6.402 5.826 -2.904 1.00 94.88 84 ARG A C 1
ATOM 678 O O . ARG A 1 84 ? 6.761 6.067 -4.053 1.00 94.88 84 ARG A O 1
ATOM 685 N N . GLU A 1 85 ? 7.258 5.755 -1.888 1.00 93.69 85 GLU A N 1
ATOM 686 C CA . GLU A 1 85 ? 8.714 5.827 -2.067 1.00 93.69 85 GLU A CA 1
ATOM 687 C C . GLU A 1 85 ? 9.199 4.687 -2.978 1.00 93.69 85 GLU A C 1
ATOM 689 O O . GLU A 1 85 ? 9.902 4.940 -3.955 1.00 93.69 85 GLU A O 1
ATOM 694 N N . PHE A 1 86 ? 8.720 3.456 -2.768 1.00 92.62 86 PHE A N 1
ATOM 695 C CA . PHE A 1 86 ? 9.030 2.339 -3.665 1.00 92.62 86 PHE A CA 1
ATOM 696 C C . PHE A 1 86 ? 8.471 2.515 -5.087 1.00 92.62 86 PHE A C 1
ATOM 698 O O . PHE A 1 86 ? 9.114 2.102 -6.051 1.00 92.62 86 PHE A O 1
ATOM 705 N N . GLU A 1 87 ? 7.305 3.141 -5.269 1.00 95.31 87 GLU A N 1
ATOM 706 C CA . GLU A 1 87 ? 6.783 3.470 -6.606 1.00 95.31 87 GLU A CA 1
ATOM 707 C C . GLU A 1 87 ? 7.645 4.520 -7.325 1.00 95.31 87 GLU A C 1
ATOM 709 O O . GLU A 1 87 ? 7.783 4.505 -8.553 1.00 95.31 87 GLU A O 1
ATOM 714 N N . GLU A 1 88 ? 8.200 5.475 -6.582 1.00 95.19 88 GLU A N 1
ATOM 715 C CA . GLU A 1 88 ? 9.150 6.465 -7.094 1.00 95.19 88 GLU A CA 1
ATOM 716 C C . GLU A 1 88 ? 10.475 5.795 -7.487 1.00 95.19 88 GLU A C 1
ATOM 718 O O . GLU A 1 88 ? 10.962 6.015 -8.601 1.00 95.19 88 GLU A O 1
ATOM 723 N N . GLU A 1 89 ? 11.002 4.901 -6.649 1.00 91.56 89 GLU A N 1
ATOM 724 C CA . GLU A 1 89 ? 12.183 4.087 -6.959 1.00 91.56 89 GLU A CA 1
ATOM 725 C C . GLU A 1 89 ? 11.964 3.192 -8.185 1.00 91.56 89 GLU A C 1
ATOM 727 O O . GLU A 1 89 ? 12.814 3.146 -9.074 1.00 91.56 89 GLU A O 1
ATOM 732 N N . PHE A 1 90 ? 10.806 2.537 -8.295 1.00 93.44 90 PHE A N 1
ATOM 733 C CA . PHE A 1 90 ? 10.459 1.697 -9.443 1.00 93.44 90 PHE A CA 1
ATOM 734 C C . PHE A 1 90 ? 10.404 2.491 -10.754 1.00 93.44 90 PHE A C 1
ATOM 736 O O . PHE A 1 90 ? 10.887 2.035 -11.798 1.00 93.44 90 PHE A O 1
ATOM 743 N N . ARG A 1 91 ? 9.855 3.711 -10.712 1.00 95.06 91 ARG A N 1
ATOM 744 C CA . ARG A 1 91 ? 9.875 4.623 -11.864 1.00 95.06 91 ARG A CA 1
ATOM 745 C C . ARG A 1 91 ? 11.300 5.023 -12.233 1.00 95.06 91 ARG A C 1
ATOM 747 O O . ARG A 1 91 ? 11.638 5.000 -13.413 1.00 95.06 91 ARG A O 1
ATOM 754 N N . SER A 1 92 ? 12.137 5.335 -11.245 1.00 94.50 92 SER A N 1
ATOM 755 C CA . SER A 1 92 ? 13.553 5.652 -11.461 1.00 94.50 92 SER A CA 1
ATOM 756 C C . SER A 1 92 ? 14.307 4.485 -12.110 1.00 94.50 92 SER A C 1
ATOM 758 O O . SER A 1 92 ? 14.971 4.674 -13.128 1.00 94.50 92 SER A O 1
ATOM 760 N N . LEU A 1 93 ? 14.131 3.266 -11.591 1.00 92.19 93 LEU A N 1
ATOM 761 C CA . LEU A 1 93 ? 14.708 2.038 -12.146 1.00 92.19 93 LEU A CA 1
ATOM 762 C C . LEU A 1 93 ? 14.298 1.834 -13.610 1.00 92.19 93 LEU A C 1
ATOM 764 O O . LEU A 1 93 ? 15.128 1.529 -14.463 1.00 92.19 93 LEU A O 1
ATOM 768 N N . THR A 1 94 ? 13.016 2.040 -13.915 1.00 92.69 94 THR A N 1
ATOM 769 C CA . THR A 1 94 ? 12.492 1.889 -15.277 1.00 92.69 94 THR A CA 1
ATOM 770 C C . THR A 1 94 ? 13.174 2.858 -16.240 1.00 92.69 94 THR A C 1
ATOM 772 O O . THR A 1 94 ? 13.647 2.413 -17.286 1.00 92.69 94 THR A O 1
ATOM 775 N N . THR A 1 95 ? 13.313 4.128 -15.851 1.00 94.81 95 THR A N 1
ATOM 776 C CA . THR A 1 95 ? 14.040 5.145 -16.626 1.00 94.81 95 THR A CA 1
ATOM 777 C C . THR A 1 95 ? 15.506 4.761 -16.829 1.00 94.81 95 THR A C 1
ATOM 779 O O . THR A 1 95 ? 16.014 4.843 -17.943 1.00 94.81 95 THR A O 1
ATOM 782 N N . GLN A 1 96 ? 16.189 4.288 -15.782 1.00 92.94 96 GLN A N 1
ATOM 783 C CA . GLN A 1 96 ? 17.591 3.863 -15.877 1.00 92.94 96 GLN A CA 1
ATOM 784 C C . GLN A 1 96 ? 17.782 2.696 -16.851 1.00 92.94 96 GLN A C 1
ATOM 786 O O . GLN A 1 96 ? 18.748 2.691 -17.614 1.00 92.94 96 GLN A O 1
ATOM 791 N N . HIS A 1 97 ? 16.864 1.727 -16.850 1.00 91.94 97 HIS A N 1
ATOM 792 C CA . HIS A 1 97 ? 16.875 0.606 -17.791 1.00 91.94 97 HIS A CA 1
ATOM 793 C C . HIS A 1 97 ? 16.698 1.074 -19.242 1.00 91.94 97 HIS A C 1
ATOM 795 O O . HIS A 1 97 ? 17.420 0.606 -20.124 1.00 91.94 97 HIS A O 1
ATOM 801 N N . ASP A 1 98 ? 15.806 2.039 -19.485 1.00 92.44 98 ASP A N 1
ATOM 802 C CA . ASP A 1 98 ? 15.600 2.611 -20.821 1.00 92.44 98 ASP A CA 1
ATOM 803 C C . ASP A 1 98 ? 16.846 3.373 -21.307 1.00 92.44 98 ASP A C 1
ATOM 805 O O . ASP A 1 98 ? 17.260 3.228 -22.460 1.00 92.44 98 ASP A O 1
ATOM 809 N N . GLU A 1 99 ? 17.502 4.128 -20.422 1.00 93.50 99 GLU A N 1
ATOM 810 C CA . GLU A 1 99 ? 18.774 4.787 -20.729 1.00 93.50 99 GLU A CA 1
ATOM 811 C C . GLU A 1 99 ? 19.908 3.789 -20.996 1.00 93.50 99 GLU A C 1
ATOM 813 O O . GLU A 1 99 ? 20.713 3.988 -21.906 1.00 93.50 99 GLU A O 1
ATOM 818 N N . GLU A 1 100 ? 20.007 2.724 -20.197 1.00 90.75 100 GLU A N 1
ATOM 819 C CA . GLU A 1 100 ? 20.995 1.659 -20.382 1.00 90.75 100 GLU A CA 1
ATOM 820 C C . GLU A 1 100 ? 20.811 0.977 -21.739 1.00 90.75 100 GLU A C 1
ATOM 822 O O . GLU A 1 100 ? 21.787 0.792 -22.470 1.00 90.75 100 GLU A O 1
ATOM 827 N N . ARG A 1 101 ? 19.559 0.695 -22.112 1.00 91.25 101 ARG A N 1
ATOM 828 C CA . ARG A 1 101 ? 19.201 0.145 -23.418 1.00 91.25 101 ARG A CA 1
ATOM 829 C C . ARG A 1 101 ? 19.604 1.080 -24.557 1.00 91.25 101 ARG A C 1
ATOM 831 O O . ARG A 1 101 ? 20.236 0.624 -25.508 1.00 91.25 101 ARG A O 1
ATOM 838 N N . GLU A 1 102 ? 19.304 2.377 -24.472 1.00 91.25 102 GLU A N 1
ATOM 839 C CA . GLU A 1 102 ? 19.699 3.323 -25.528 1.00 91.25 102 GLU A CA 1
ATOM 840 C C . GLU A 1 102 ? 21.225 3.438 -25.642 1.00 91.25 102 GLU A C 1
ATOM 842 O O . GLU A 1 102 ? 21.764 3.396 -26.750 1.00 91.25 102 GLU A O 1
ATOM 847 N N . ARG A 1 103 ? 21.946 3.497 -24.512 1.00 89.31 103 ARG A N 1
ATOM 848 C CA . ARG A 1 103 ? 23.420 3.477 -24.507 1.00 89.31 103 ARG A CA 1
ATOM 849 C C . ARG A 1 103 ? 23.961 2.226 -25.199 1.00 89.31 103 ARG A C 1
ATOM 851 O O . ARG A 1 103 ? 24.876 2.334 -26.014 1.00 89.31 103 ARG A O 1
ATOM 858 N N . PHE A 1 104 ? 23.380 1.061 -24.918 1.00 88.06 104 PHE A N 1
ATOM 859 C CA . PHE A 1 104 ? 23.771 -0.198 -25.547 1.00 88.06 104 PHE A CA 1
ATOM 860 C C . PHE A 1 104 ? 23.533 -0.179 -27.066 1.00 88.06 104 PHE A C 1
ATOM 862 O O . PHE A 1 104 ? 24.425 -0.525 -27.839 1.00 88.06 104 PHE A O 1
ATOM 869 N N . LEU A 1 105 ? 22.373 0.314 -27.512 1.00 89.06 105 LEU A N 1
ATOM 870 C CA . LEU A 1 105 ? 22.040 0.448 -28.935 1.00 89.06 105 LEU A CA 1
ATOM 871 C C . LEU A 1 105 ? 22.961 1.422 -29.682 1.00 89.06 105 LEU A C 1
ATOM 873 O O . LEU A 1 105 ? 23.228 1.221 -30.867 1.00 89.06 105 LEU A O 1
ATOM 877 N N . VAL A 1 106 ? 23.432 2.484 -29.023 1.00 89.25 106 VAL A N 1
ATOM 878 C CA . VAL A 1 106 ? 24.415 3.416 -29.601 1.00 89.25 106 VAL A CA 1
ATOM 879 C C . VAL A 1 106 ? 25.770 2.735 -29.783 1.00 89.25 106 VAL A C 1
ATOM 881 O O . VAL A 1 106 ? 26.372 2.890 -30.843 1.00 89.25 106 VAL A O 1
ATOM 884 N N . VAL A 1 107 ? 26.228 1.958 -28.795 1.00 84.81 107 VAL A N 1
ATOM 885 C CA . VAL A 1 107 ? 27.485 1.195 -28.890 1.00 84.81 107 VAL A CA 1
ATOM 886 C C . VAL A 1 107 ? 27.416 0.176 -30.026 1.00 84.81 107 VAL A C 1
ATOM 888 O O . VAL A 1 107 ? 28.344 0.110 -30.826 1.00 84.81 107 VAL A O 1
ATOM 891 N N . LEU A 1 108 ? 26.304 -0.554 -30.150 1.00 81.50 108 LEU A N 1
ATOM 892 C CA . LEU A 1 108 ? 26.101 -1.516 -31.238 1.00 81.50 108 LEU A CA 1
ATOM 893 C C . LEU A 1 108 ? 26.092 -0.871 -32.626 1.00 81.50 108 LEU A C 1
ATOM 895 O O . LEU A 1 108 ? 26.613 -1.446 -33.568 1.00 81.50 108 LEU A O 1
ATOM 899 N N . ARG A 1 109 ? 25.531 0.337 -32.767 1.00 80.38 109 ARG A N 1
ATOM 900 C CA . ARG A 1 109 ? 25.517 1.072 -34.045 1.00 80.38 109 ARG A CA 1
ATOM 901 C C . ARG A 1 109 ? 26.898 1.585 -34.482 1.00 80.38 109 ARG A C 1
ATOM 903 O O . ARG A 1 109 ? 27.028 2.029 -35.619 1.00 80.38 109 ARG A O 1
ATOM 910 N N . GLN A 1 110 ? 27.884 1.605 -33.584 1.00 76.62 110 GLN A N 1
ATOM 911 C CA . GLN A 1 110 ? 29.247 2.086 -33.849 1.00 76.62 110 GLN A CA 1
ATOM 912 C C . GLN A 1 110 ? 30.254 0.956 -34.123 1.00 76.62 110 GLN A C 1
ATOM 914 O O . GLN A 1 110 ? 31.408 1.256 -34.438 1.00 76.62 110 GLN A O 1
ATOM 919 N N . GLN A 1 111 ? 29.832 -0.304 -33.988 1.00 62.38 111 GLN A N 1
ATOM 920 C CA . GLN A 1 111 ? 30.601 -1.499 -34.348 1.00 62.38 111 GLN A CA 1
ATOM 921 C C . GLN A 1 111 ? 30.231 -1.967 -35.757 1.00 62.38 111 GLN A C 1
ATOM 923 O O . GLN A 1 111 ? 31.148 -2.474 -36.443 1.00 62.38 111 GLN A O 1
#

Secondary structure (DSSP, 8-state):
--HHHHHHHHHHHHHHHHHHHHHHHHHHHHHHHHHHHHHHHHHHHHHHHHHHTT-TT-HHHHHHHHHHHHHHHHHHHHHHHHHHHHHHHHHHHHHHHHHHHHHHHHHHHT-

Foldseek 3Di:
DDLVVVLVVLVVVLVVVLVVLVVVLVVLVVVLVVLVVVVVVVLVVVLVVCVVVVNNPPPVNVVVSVVVVVVSVVVSVVSVVVSVVSVVVSVVSVVVSVVVSVVSVVVVVVD

pLDDT: mean 91.29, std 8.29, range [49.56, 96.88]

Sequence (111 aa):
MTDDASLAHLEARQDTERADARRRLEAAEELLAQYRSQIDRIRDDFHQHAARQGVSEDPGFRSGFQRVSEFAEENIRSATRVIREFEEEFRSLTTQHDEERERFLVVLRQQ

Radius of gyration: 24.59 Å; chains: 1; bounding box: 54×24×64 Å